Protein AF-A8LQN7-F1 (afdb_monomer_lite)

Radius of gyration: 18.59 Å; chains: 1; bounding box: 38×42×39 Å

Foldseek 3Di:
DDDDCPVVLCCCQCPVLVDDPVRSVVDDPVVSCVSSVNPPPPDDPQDPVNVVVVCVVDPPDPPPPCPPDDD

Secondary structure (DSSP, 8-state):
-PPP-HHHHHIIIIIIS---HHHHHHS-HHHHHHHTT--S-SS----HHHHHHHHHHS-------------

Sequence (71 aa):
MSQFDWPGLLRLGLGSLKLRPEEFWALTPVELLLLLGAEAGGDAPLGRARLEELVREFPDTTEVSENVGLR

Structure (mmCIF, N/CA/C/O backbone):
data_AF-A8LQN7-F1
#
_entry.id   AF-A8LQN7-F1
#
loop_
_atom_site.group_PDB
_atom_site.id
_atom_site.type_symbol
_atom_site.label_atom_id
_atom_site.label_alt_id
_atom_site.label_comp_id
_atom_site.label_asym_id
_atom_site.label_entity_id
_atom_site.label_seq_id
_atom_site.pdbx_PDB_ins_code
_atom_site.Cartn_x
_atom_site.Cartn_y
_atom_site.Cartn_z
_atom_site.occupancy
_atom_site.B_iso_or_equiv
_atom_site.auth_seq_id
_atom_site.auth_comp_id
_atom_site.auth_asym_id
_atom_site.auth_atom_id
_atom_site.pdbx_PDB_model_num
ATOM 1 N N . MET A 1 1 ? -7.510 11.012 -16.106 1.00 44.22 1 MET A N 1
ATOM 2 C CA . MET A 1 1 ? -6.589 10.074 -15.432 1.00 44.22 1 MET A CA 1
ATOM 3 C C . MET A 1 1 ? -6.922 10.096 -13.954 1.00 44.22 1 MET A C 1
ATOM 5 O O . MET A 1 1 ? -6.870 11.168 -13.364 1.00 44.22 1 MET A O 1
ATOM 9 N N . SER A 1 2 ? -7.365 8.973 -13.387 1.00 61.00 2 SER A N 1
ATOM 10 C CA . SER A 1 2 ? -7.596 8.883 -11.942 1.00 61.00 2 SER A CA 1
ATOM 11 C C . SER A 1 2 ? -6.244 8.979 -11.245 1.00 61.00 2 SER A C 1
ATOM 13 O O . SER A 1 2 ? -5.367 8.166 -11.524 1.00 61.00 2 SER A O 1
ATOM 15 N N . GLN A 1 3 ? -6.051 9.975 -10.382 1.00 78.06 3 GLN A N 1
ATOM 16 C CA . GLN A 1 3 ? -4.899 9.965 -9.485 1.00 78.06 3 GLN A CA 1
ATOM 17 C C . GLN A 1 3 ? -5.058 8.797 -8.512 1.00 78.06 3 GLN A C 1
ATOM 19 O O . GLN A 1 3 ? -6.162 8.496 -8.059 1.00 78.06 3 GLN A O 1
ATOM 24 N N . PHE A 1 4 ? -3.953 8.121 -8.231 1.00 81.12 4 PHE A N 1
ATOM 25 C CA . PHE A 1 4 ? -3.906 7.106 -7.194 1.00 81.12 4 PHE A CA 1
ATOM 26 C C . PHE A 1 4 ? -4.068 7.778 -5.818 1.00 81.12 4 PHE A C 1
ATOM 28 O O . PHE A 1 4 ? -3.385 8.767 -5.540 1.00 81.12 4 PHE A O 1
ATOM 35 N N . ASP A 1 5 ? -4.972 7.274 -4.970 1.00 86.31 5 ASP A N 1
ATOM 36 C CA . ASP A 1 5 ? -5.279 7.860 -3.653 1.00 86.31 5 ASP A CA 1
ATOM 37 C C . ASP A 1 5 ? -4.200 7.529 -2.608 1.00 86.31 5 ASP A C 1
ATOM 39 O O . ASP A 1 5 ? -4.378 6.727 -1.688 1.00 86.31 5 ASP A O 1
ATOM 43 N N . TRP A 1 6 ? -3.048 8.182 -2.753 1.00 87.81 6 TRP A N 1
ATOM 44 C CA . TRP A 1 6 ? -1.954 8.112 -1.787 1.00 87.81 6 TRP A CA 1
ATOM 45 C C . TRP A 1 6 ? -2.363 8.529 -0.365 1.00 87.81 6 TRP A C 1
ATOM 47 O O . TRP A 1 6 ? -2.007 7.820 0.581 1.00 87.81 6 TRP A O 1
ATOM 57 N N . PRO A 1 7 ? -3.113 9.632 -0.155 1.00 91.81 7 PRO A N 1
ATOM 58 C CA . PRO A 1 7 ? -3.536 10.028 1.186 1.00 91.81 7 PRO A CA 1
ATOM 59 C C . PRO A 1 7 ? -4.446 9.007 1.876 1.00 91.81 7 PRO A C 1
ATOM 61 O O . PRO A 1 7 ? -4.377 8.860 3.099 1.00 91.81 7 PRO A O 1
ATOM 64 N N . GLY A 1 8 ? -5.330 8.337 1.133 1.00 90.75 8 GLY A N 1
ATOM 65 C CA . GLY A 1 8 ? -6.159 7.248 1.651 1.00 90.75 8 GLY A CA 1
ATOM 66 C C . GLY A 1 8 ? -5.316 6.049 2.074 1.00 90.75 8 GLY A C 1
ATOM 67 O O . GLY A 1 8 ? -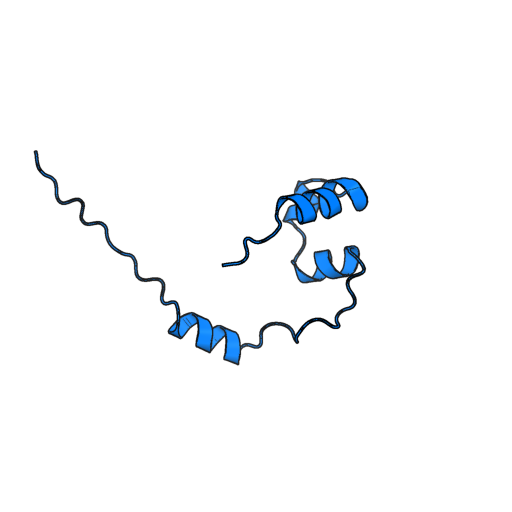5.449 5.567 3.202 1.00 90.75 8 GLY A O 1
ATOM 68 N N . LEU A 1 9 ? -4.372 5.639 1.221 1.00 89.25 9 LEU A N 1
ATOM 69 C CA . LEU A 1 9 ? -3.485 4.509 1.495 1.00 89.25 9 LEU A CA 1
ATOM 70 C C . LEU A 1 9 ? -2.608 4.741 2.736 1.00 89.25 9 LEU A C 1
ATOM 72 O O . LEU A 1 9 ? -2.516 3.871 3.600 1.00 89.25 9 LEU A O 1
ATOM 76 N N . LEU A 1 10 ? -2.011 5.930 2.868 1.00 90.62 10 LEU A N 1
ATOM 77 C CA . LEU A 1 10 ? -1.165 6.271 4.017 1.00 90.62 10 LEU A CA 1
ATOM 78 C C . LEU A 1 10 ? -1.957 6.324 5.327 1.00 90.62 10 LEU A C 1
ATOM 80 O O . LEU A 1 10 ? -1.461 5.884 6.365 1.00 90.62 10 LEU A O 1
ATOM 84 N N . ARG A 1 11 ? -3.198 6.827 5.293 1.00 91.25 11 ARG A N 1
ATOM 85 C CA . ARG A 1 11 ? -4.078 6.841 6.472 1.00 91.25 11 ARG A CA 1
ATOM 86 C C . ARG A 1 11 ? -4.452 5.433 6.924 1.00 91.25 11 ARG A C 1
ATOM 88 O O . ARG A 1 11 ? -4.460 5.174 8.125 1.00 91.25 11 ARG A O 1
ATOM 95 N N . LEU A 1 12 ? -4.709 4.528 5.985 1.00 90.31 12 LEU A N 1
ATOM 96 C CA . LEU A 1 12 ? -4.992 3.131 6.300 1.00 90.31 12 LEU A CA 1
ATOM 97 C C . LEU A 1 12 ? -3.748 2.398 6.826 1.00 90.31 12 LEU A C 1
ATOM 99 O O . LEU A 1 12 ? -3.821 1.761 7.873 1.00 90.31 12 LEU A O 1
ATOM 103 N N . GLY A 1 13 ? -2.602 2.532 6.153 1.00 88.69 13 GLY A N 1
ATOM 104 C CA . GLY A 1 13 ? -1.363 1.838 6.521 1.00 88.69 13 GLY A CA 1
ATOM 105 C C . GLY A 1 13 ? -0.749 2.320 7.840 1.00 88.69 13 GLY A C 1
ATOM 106 O O . GLY A 1 13 ? -0.491 1.524 8.740 1.00 88.69 13 GLY A O 1
ATOM 107 N N . LEU A 1 14 ? -0.543 3.630 7.985 1.00 89.75 14 LEU A N 1
ATOM 108 C CA . LEU A 1 14 ? 0.137 4.202 9.156 1.00 89.75 14 LEU A CA 1
ATOM 109 C C . LEU A 1 14 ? -0.830 4.535 10.301 1.00 89.75 14 LEU A C 1
ATOM 111 O O . LEU A 1 14 ? -0.429 4.584 11.461 1.00 89.75 14 LEU A O 1
ATOM 115 N N . GLY A 1 15 ? -2.105 4.778 9.987 1.00 90.31 15 GLY A N 1
ATOM 116 C CA . GLY A 1 15 ? -3.136 5.105 10.972 1.00 90.31 15 GLY A CA 1
ATOM 117 C C . GLY A 1 15 ? -3.893 3.873 11.455 1.00 90.31 15 GLY A C 1
ATOM 118 O O . GLY A 1 15 ? -3.785 3.497 12.622 1.00 90.31 15 GLY A O 1
ATOM 119 N N . SER A 1 16 ? -4.673 3.249 10.569 1.00 87.19 16 SER A N 1
ATOM 120 C CA . SER A 1 16 ? -5.571 2.141 10.933 1.00 87.19 16 SER A CA 1
ATOM 121 C C . SER A 1 16 ? -4.825 0.845 11.258 1.00 87.19 16 SER A C 1
ATOM 123 O O . SER A 1 16 ? -5.123 0.223 12.275 1.00 87.19 16 SER A O 1
ATOM 125 N N . LEU A 1 17 ? -3.833 0.464 10.445 1.00 88.69 17 LEU A N 1
ATOM 126 C CA . LEU A 1 17 ? -2.996 -0.720 10.679 1.00 88.69 17 LEU A CA 1
ATOM 127 C C . LEU A 1 17 ? -1.843 -0.462 11.662 1.00 88.69 17 LEU A C 1
ATOM 129 O O . LEU A 1 17 ? -1.216 -1.412 12.122 1.00 88.69 17 LEU A O 1
ATOM 133 N N . LYS A 1 18 ? -1.582 0.808 12.006 1.00 91.56 18 LYS A N 1
ATOM 134 C CA . LYS A 1 18 ? -0.502 1.246 12.912 1.00 91.56 18 LYS A CA 1
ATOM 135 C C . LYS A 1 18 ? 0.875 0.670 12.563 1.00 91.56 18 LYS A C 1
ATOM 137 O O . LYS A 1 18 ? 1.695 0.446 13.453 1.00 91.56 18 LYS A O 1
ATOM 142 N N . LEU A 1 19 ? 1.131 0.442 11.278 1.00 92.06 19 LEU A N 1
ATOM 143 C CA . LEU A 1 19 ? 2.444 0.018 10.811 1.00 92.06 19 LEU A CA 1
ATOM 144 C C . LEU A 1 19 ? 3.446 1.148 11.039 1.00 92.06 19 LEU A C 1
ATOM 146 O O . LEU A 1 19 ? 3.135 2.323 10.809 1.00 92.06 19 LEU A O 1
ATOM 150 N N . ARG A 1 20 ? 4.672 0.809 11.444 1.00 93.50 20 ARG A N 1
ATOM 151 C CA . ARG A 1 20 ? 5.766 1.779 11.367 1.00 93.50 20 ARG A CA 1
ATOM 152 C C . ARG A 1 20 ? 6.040 2.099 9.893 1.00 93.50 20 ARG A C 1
ATOM 154 O O . ARG A 1 20 ? 5.853 1.228 9.042 1.00 93.50 20 ARG A O 1
ATOM 161 N N . PRO A 1 21 ? 6.533 3.305 9.562 1.00 91.81 21 PRO A N 1
ATOM 162 C CA . PRO A 1 21 ? 6.830 3.670 8.176 1.00 91.81 21 PRO A CA 1
ATOM 163 C C . PRO A 1 21 ? 7.750 2.665 7.473 1.00 91.81 21 PRO A C 1
ATOM 165 O O . PRO A 1 21 ? 7.520 2.304 6.327 1.00 91.81 21 PRO A O 1
ATOM 168 N N . GLU A 1 22 ? 8.758 2.171 8.187 1.00 93.94 22 GLU A N 1
ATOM 169 C CA . GLU A 1 22 ? 9.686 1.140 7.713 1.00 93.94 22 GLU A CA 1
ATOM 170 C C . GLU A 1 22 ? 9.007 -0.199 7.399 1.00 93.94 22 GLU A C 1
ATOM 172 O O . GLU A 1 22 ? 9.317 -0.811 6.382 1.00 93.94 22 GLU A O 1
ATOM 177 N N . GLU A 1 23 ? 8.040 -0.626 8.211 1.00 92.62 23 GLU A N 1
ATOM 178 C CA . GLU A 1 23 ? 7.269 -1.847 7.957 1.00 92.62 23 GLU A CA 1
ATOM 179 C C . GLU A 1 23 ? 6.358 -1.663 6.748 1.00 92.62 23 GLU A C 1
ATOM 181 O O . GLU A 1 23 ? 6.320 -2.519 5.875 1.00 92.62 23 GLU A O 1
ATOM 186 N N . PHE A 1 24 ? 5.682 -0.517 6.654 1.00 92.31 24 PHE A N 1
ATOM 187 C CA . PHE A 1 24 ? 4.810 -0.195 5.529 1.00 92.31 24 PHE A CA 1
ATOM 188 C C . PHE A 1 24 ? 5.549 -0.230 4.184 1.00 92.31 24 PHE A C 1
ATOM 190 O O . PHE A 1 24 ? 5.034 -0.793 3.223 1.00 92.31 24 PHE A O 1
ATOM 197 N N . TRP A 1 25 ? 6.761 0.328 4.118 1.00 90.88 25 TRP A N 1
ATOM 198 C CA . TRP A 1 25 ? 7.566 0.327 2.892 1.00 90.88 25 TRP A CA 1
ATOM 199 C C . TRP A 1 25 ? 8.268 -1.003 2.606 1.00 90.88 25 TRP A C 1
ATOM 201 O O . TRP A 1 25 ? 8.661 -1.240 1.466 1.00 90.88 25 TRP A O 1
ATOM 211 N N . ALA A 1 26 ? 8.434 -1.864 3.613 1.00 94.38 26 ALA A N 1
ATOM 212 C CA . ALA A 1 26 ? 8.984 -3.204 3.432 1.00 94.38 26 ALA A CA 1
ATOM 213 C C . ALA A 1 26 ? 7.948 -4.206 2.892 1.00 94.38 26 ALA A C 1
ATOM 215 O O . ALA A 1 26 ? 8.338 -5.227 2.326 1.00 94.38 26 ALA A O 1
ATOM 216 N N . LEU A 1 27 ? 6.651 -3.928 3.064 1.00 90.56 27 LEU A N 1
ATOM 217 C CA . LEU A 1 27 ? 5.577 -4.794 2.584 1.00 90.56 27 LEU A CA 1
ATOM 218 C C . LEU A 1 27 ? 5.488 -4.791 1.060 1.00 90.56 27 LEU A C 1
ATOM 220 O O . LEU A 1 27 ? 5.548 -3.754 0.394 1.00 90.56 27 LEU A O 1
ATOM 224 N N . THR A 1 28 ? 5.229 -5.968 0.505 1.00 88.50 28 THR A N 1
ATOM 225 C CA . THR A 1 28 ? 4.779 -6.075 -0.878 1.00 88.50 28 THR A CA 1
ATOM 226 C C . THR A 1 28 ? 3.342 -5.543 -1.010 1.00 88.50 28 THR A C 1
ATOM 228 O O . THR A 1 28 ? 2.553 -5.622 -0.062 1.00 88.50 28 THR A O 1
ATOM 231 N N . PRO A 1 29 ? 2.932 -5.051 -2.195 1.00 83.44 29 PRO A N 1
ATOM 232 C CA . PRO A 1 29 ? 1.554 -4.610 -2.420 1.00 83.44 29 PRO A CA 1
ATOM 233 C C . PRO A 1 29 ? 0.503 -5.686 -2.110 1.00 83.44 29 PRO A C 1
ATOM 235 O O . PRO A 1 29 ? -0.582 -5.366 -1.636 1.00 83.44 29 PRO A O 1
ATOM 238 N N . VAL A 1 30 ? 0.830 -6.964 -2.336 1.00 83.56 30 VAL A N 1
ATOM 239 C CA . VAL A 1 30 ? -0.054 -8.097 -2.022 1.00 83.56 30 VAL A CA 1
ATOM 240 C C . VAL A 1 30 ? -0.242 -8.247 -0.514 1.00 83.56 30 VAL A C 1
ATOM 242 O O . VAL A 1 30 ? -1.373 -8.374 -0.053 1.00 83.56 30 VAL A O 1
ATOM 245 N N . GLU A 1 31 ? 0.836 -8.197 0.269 1.00 87.62 31 GLU A N 1
ATOM 246 C CA . GLU A 1 31 ? 0.745 -8.282 1.732 1.00 87.62 31 GLU A CA 1
ATOM 247 C C . GLU A 1 31 ? -0.022 -7.095 2.315 1.00 87.62 31 GLU A C 1
ATOM 249 O O . GLU A 1 31 ? -0.846 -7.274 3.211 1.00 87.62 31 GLU A O 1
ATOM 254 N N . LEU A 1 32 ? 0.183 -5.894 1.768 1.00 87.62 32 LEU A N 1
ATOM 255 C CA . LEU A 1 32 ? -0.566 -4.713 2.181 1.00 87.62 32 LEU A CA 1
ATOM 256 C C . LEU A 1 32 ? -2.073 -4.883 1.929 1.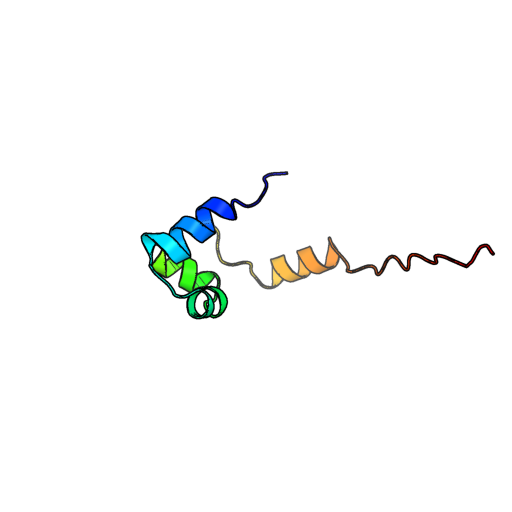00 87.62 32 LEU A C 1
ATOM 258 O O . LEU A 1 32 ? -2.871 -4.594 2.815 1.00 87.62 32 LEU A O 1
ATOM 262 N N . LEU A 1 33 ? -2.472 -5.395 0.761 1.00 83.69 33 LEU A N 1
ATOM 263 C CA . LEU A 1 33 ? -3.881 -5.663 0.443 1.00 83.69 33 LEU A CA 1
ATOM 264 C C . LEU A 1 33 ? -4.504 -6.696 1.391 1.00 83.69 33 LEU A C 1
ATOM 266 O O . LEU A 1 33 ? -5.619 -6.488 1.872 1.00 83.69 33 LEU A O 1
ATOM 270 N N . LEU A 1 34 ? -3.766 -7.762 1.711 1.00 85.25 34 LEU A N 1
ATOM 271 C CA . LEU A 1 34 ? -4.205 -8.779 2.668 1.00 85.25 34 LEU A CA 1
ATOM 272 C C . LEU A 1 34 ? -4.425 -8.185 4.066 1.00 85.25 34 LEU A C 1
ATOM 274 O O . LEU A 1 34 ? -5.448 -8.455 4.693 1.00 85.25 34 LEU A O 1
ATOM 278 N N . LEU A 1 35 ? -3.504 -7.340 4.542 1.00 86.38 35 LEU A N 1
ATOM 279 C CA . LEU A 1 35 ? -3.632 -6.667 5.840 1.00 86.38 35 LEU A CA 1
ATOM 280 C C . LEU A 1 35 ? -4.794 -5.669 5.878 1.00 86.38 35 LEU A C 1
ATOM 282 O O . LEU A 1 35 ? -5.406 -5.482 6.926 1.00 86.38 35 LEU A O 1
ATOM 286 N N . LEU A 1 36 ? -5.128 -5.055 4.742 1.00 83.81 36 LEU A N 1
ATOM 287 C CA . LEU A 1 36 ? -6.280 -4.161 4.610 1.00 83.81 36 LEU A CA 1
ATOM 288 C C . LEU A 1 36 ? -7.626 -4.903 4.573 1.00 83.81 36 LEU A C 1
ATOM 290 O O . LEU A 1 36 ? -8.668 -4.252 4.516 1.00 83.81 36 LEU A O 1
ATOM 294 N N . GLY A 1 37 ? -7.625 -6.240 4.604 1.00 78.62 37 GLY A N 1
ATOM 295 C CA . GLY A 1 37 ? -8.843 -7.041 4.495 1.00 78.62 37 GLY A CA 1
ATOM 296 C C . GLY A 1 37 ? -9.502 -6.929 3.122 1.00 78.62 37 GLY A C 1
ATOM 297 O O . GLY A 1 37 ? -10.68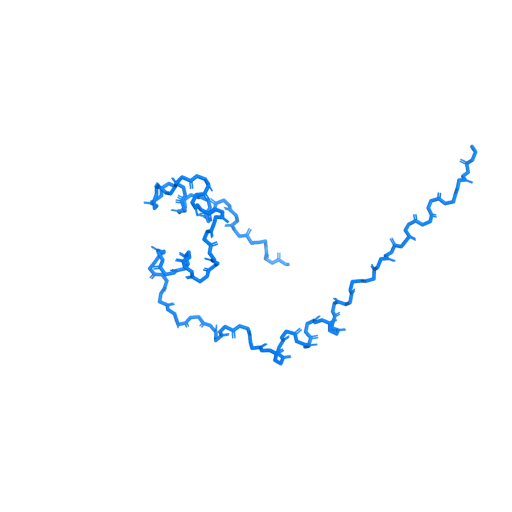6 -7.234 2.987 1.00 78.62 37 GLY A O 1
ATOM 298 N N . ALA A 1 38 ? -8.756 -6.482 2.106 1.00 74.06 38 ALA A N 1
ATOM 299 C CA . ALA A 1 38 ? -9.217 -6.562 0.736 1.00 74.06 38 ALA A CA 1
ATOM 300 C C . ALA A 1 38 ? -9.249 -8.047 0.362 1.00 74.06 38 ALA A C 1
ATOM 302 O O . ALA A 1 38 ? -8.209 -8.709 0.320 1.00 74.06 38 ALA A O 1
ATOM 303 N N . GLU A 1 39 ? -10.444 -8.591 0.126 1.00 62.38 39 G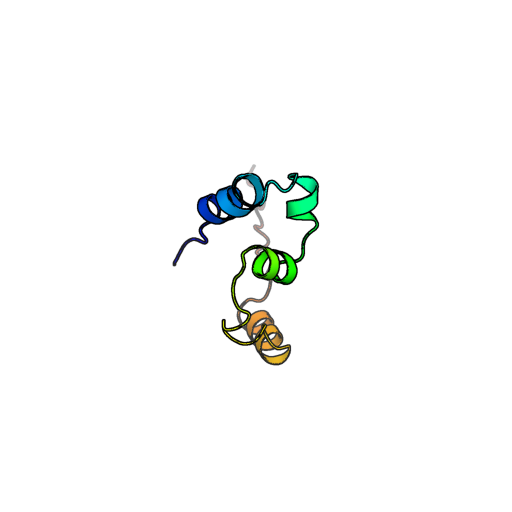LU A N 1
ATOM 304 C CA . GLU A 1 39 ? -10.560 -9.914 -0.477 1.00 62.38 39 GLU A CA 1
ATOM 305 C C . GLU A 1 39 ? -9.757 -9.910 -1.781 1.00 62.38 39 GLU A C 1
ATOM 307 O O . GLU A 1 39 ? -9.809 -8.948 -2.554 1.00 62.38 39 GLU A O 1
ATOM 312 N N . ALA A 1 40 ? -9.020 -10.992 -2.037 1.00 55.44 40 ALA A N 1
ATOM 313 C CA . ALA A 1 40 ? -8.299 -11.232 -3.287 1.00 55.44 40 ALA A CA 1
ATOM 314 C C . ALA A 1 40 ? -9.267 -11.478 -4.472 1.00 55.44 40 ALA A C 1
ATOM 316 O O . ALA A 1 40 ? -9.094 -12.414 -5.245 1.00 55.44 40 ALA A O 1
ATOM 317 N N . GLY A 1 41 ? -10.331 -10.676 -4.565 1.00 50.72 41 GLY A N 1
ATOM 318 C CA . GLY A 1 41 ? -11.372 -10.688 -5.588 1.00 50.72 41 GLY A CA 1
ATOM 319 C C . GLY A 1 41 ? -11.275 -9.521 -6.575 1.00 50.72 41 GLY A C 1
ATOM 320 O O . GLY A 1 41 ? -12.172 -9.350 -7.393 1.00 50.72 41 GLY A O 1
ATOM 321 N N . GLY A 1 42 ? -10.213 -8.712 -6.507 1.00 60.12 42 GLY A N 1
ATOM 322 C CA . GLY A 1 42 ? -9.831 -7.818 -7.604 1.00 60.12 42 GLY A CA 1
ATOM 323 C C . GLY A 1 42 ? -9.176 -8.604 -8.742 1.00 60.12 42 GLY A C 1
ATOM 324 O O . GLY A 1 42 ? -8.648 -9.688 -8.493 1.00 60.12 42 GLY A O 1
ATOM 325 N N . ASP A 1 43 ? -9.234 -8.063 -9.966 1.00 58.25 43 ASP A N 1
ATOM 326 C CA . ASP A 1 43 ? -8.671 -8.658 -11.189 1.00 58.25 43 ASP A CA 1
ATOM 327 C C . ASP A 1 43 ? -7.367 -9.420 -10.925 1.00 58.25 43 ASP A C 1
ATOM 329 O O . ASP A 1 43 ? -6.488 -8.940 -10.203 1.00 58.25 43 ASP A O 1
ATOM 333 N N . ALA A 1 44 ? -7.266 -10.621 -11.508 1.00 63.22 44 ALA A N 1
ATOM 334 C CA . ALA A 1 44 ? -6.135 -11.521 -11.317 1.00 63.22 44 ALA A CA 1
ATOM 335 C C . ALA A 1 44 ? -4.801 -10.754 -11.392 1.00 63.22 44 ALA A C 1
ATOM 337 O O . ALA A 1 44 ? -4.645 -9.899 -12.272 1.00 63.22 44 ALA A O 1
ATOM 338 N N . PRO A 1 45 ? -3.835 -11.045 -10.495 1.00 66.81 45 PRO A N 1
ATOM 339 C CA . PRO A 1 45 ? -2.562 -10.341 -10.470 1.00 66.81 45 PRO A CA 1
ATOM 340 C C . PRO A 1 45 ? -1.950 -10.314 -11.869 1.00 66.81 45 PRO A C 1
ATOM 342 O O . PRO A 1 45 ? -1.971 -11.323 -12.577 1.00 66.81 45 PRO A O 1
ATOM 345 N N . LEU A 1 46 ? -1.445 -9.139 -12.256 1.00 71.06 46 LEU A N 1
ATOM 346 C CA . LEU A 1 46 ? -0.908 -8.844 -13.583 1.00 71.06 46 LEU A CA 1
ATOM 347 C C . LEU A 1 46 ? -0.053 -10.012 -14.099 1.00 71.06 46 LEU A C 1
ATOM 349 O O . LEU A 1 46 ? 1.060 -10.250 -13.627 1.00 71.06 46 LEU A O 1
ATOM 353 N N . GLY A 1 47 ? -0.592 -10.763 -15.059 1.00 81.69 47 GLY A N 1
ATOM 354 C CA . GLY A 1 47 ? 0.102 -11.910 -15.629 1.00 81.69 47 GLY A CA 1
ATOM 355 C C . GLY A 1 47 ? 1.331 -11.479 -16.429 1.00 81.69 47 GLY A C 1
ATOM 356 O O . GLY A 1 47 ? 1.395 -10.362 -16.946 1.00 81.69 47 GLY A O 1
ATOM 357 N N . ARG A 1 48 ? 2.294 -12.393 -16.599 1.00 82.69 48 ARG A N 1
ATOM 358 C CA . ARG A 1 48 ? 3.517 -12.127 -17.377 1.00 82.69 48 ARG A CA 1
ATOM 359 C C . ARG A 1 48 ? 3.221 -11.630 -18.797 1.00 82.69 48 ARG A C 1
ATOM 361 O O . ARG A 1 48 ? 3.850 -10.674 -19.228 1.00 82.69 48 ARG A O 1
ATOM 368 N N . ALA A 1 49 ? 2.214 -12.192 -19.465 1.00 85.81 49 ALA A N 1
ATOM 369 C CA . ALA A 1 49 ? 1.792 -11.738 -20.791 1.00 85.81 49 ALA A CA 1
ATOM 370 C C . ALA A 1 49 ? 1.354 -10.261 -20.798 1.00 85.81 49 ALA A C 1
ATOM 372 O O . ALA A 1 49 ? 1.783 -9.489 -21.652 1.00 85.81 49 ALA A O 1
ATOM 373 N N . ARG A 1 50 ? 0.563 -9.835 -19.803 1.00 84.38 50 ARG A N 1
ATOM 374 C CA . ARG A 1 50 ? 0.113 -8.441 -19.703 1.00 84.38 50 ARG A CA 1
ATOM 375 C C . ARG A 1 50 ? 1.264 -7.497 -19.358 1.00 84.38 50 ARG A C 1
ATOM 377 O O . ARG A 1 50 ? 1.303 -6.376 -19.852 1.00 84.38 50 ARG A O 1
ATOM 384 N N . LEU A 1 51 ? 2.221 -7.949 -18.549 1.00 86.31 51 LEU A N 1
ATOM 385 C CA . LEU A 1 51 ? 3.442 -7.187 -18.292 1.00 86.31 51 LEU A CA 1
ATOM 386 C C . LEU A 1 51 ? 4.263 -6.989 -19.579 1.00 86.31 51 LEU A C 1
ATOM 388 O O . LEU A 1 51 ? 4.708 -5.881 -19.851 1.00 86.31 51 LEU A O 1
ATOM 392 N N . GLU A 1 52 ? 4.423 -8.030 -20.399 1.00 90.62 52 GLU A N 1
ATOM 393 C CA . GLU A 1 52 ? 5.125 -7.949 -21.692 1.00 90.62 52 GLU A CA 1
ATOM 394 C C . GLU A 1 52 ? 4.415 -7.042 -22.709 1.00 90.62 52 GLU A C 1
ATOM 396 O O . GLU A 1 52 ? 5.061 -6.409 -23.546 1.00 90.62 52 GLU A O 1
ATOM 401 N N . GLU A 1 53 ? 3.085 -6.965 -22.661 1.00 91.69 53 GLU A N 1
ATOM 402 C CA . GLU A 1 53 ? 2.316 -5.976 -23.422 1.00 91.69 53 GLU A CA 1
ATOM 403 C C . GLU A 1 53 ? 2.629 -4.551 -22.961 1.00 91.69 53 GLU A C 1
ATOM 405 O O . GLU A 1 53 ? 2.933 -3.706 -23.799 1.00 91.69 53 GLU A O 1
ATOM 410 N N . LEU A 1 54 ? 2.631 -4.300 -21.648 1.00 89.81 54 LEU A N 1
ATOM 411 C CA . LEU A 1 54 ? 2.910 -2.975 -21.088 1.00 89.81 54 LEU A CA 1
ATOM 412 C C . LEU A 1 54 ? 4.326 -2.491 -21.403 1.00 89.81 54 LEU A C 1
ATOM 414 O O . LEU A 1 54 ? 4.500 -1.333 -21.758 1.00 89.81 54 LEU A O 1
ATOM 418 N N . VAL A 1 55 ? 5.326 -3.372 -21.336 1.00 91.19 55 VAL A N 1
ATOM 419 C CA . VAL A 1 55 ? 6.711 -3.031 -21.706 1.00 91.19 55 VAL A CA 1
ATOM 420 C C . VAL A 1 55 ? 6.812 -2.596 -23.172 1.00 91.19 55 VAL A C 1
ATOM 422 O O . VAL A 1 55 ? 7.596 -1.710 -23.502 1.00 91.19 55 VAL A O 1
ATOM 425 N N . ARG A 1 56 ? 6.017 -3.200 -24.066 1.00 90.94 56 ARG A N 1
ATOM 426 C CA . ARG A 1 56 ? 5.961 -2.791 -25.479 1.00 90.94 56 ARG A CA 1
ATOM 427 C C . ARG A 1 56 ? 5.185 -1.496 -25.688 1.00 90.94 56 ARG A C 1
ATOM 429 O O . ARG A 1 56 ? 5.522 -0.742 -26.594 1.00 90.94 56 ARG A O 1
ATOM 436 N N . GLU A 1 57 ? 4.136 -1.276 -24.902 1.00 92.31 57 GLU A N 1
ATOM 437 C CA . GLU A 1 57 ? 3.268 -0.098 -24.996 1.00 92.31 57 GLU A CA 1
ATOM 438 C C . GLU A 1 57 ? 3.941 1.162 -24.427 1.00 92.31 57 GLU A C 1
ATOM 440 O O . GLU A 1 57 ? 3.779 2.247 -24.980 1.00 92.31 57 GLU A O 1
ATOM 445 N N . PHE A 1 58 ? 4.752 1.006 -23.379 1.00 86.75 58 PHE A N 1
ATOM 446 C CA . PHE A 1 58 ? 5.460 2.085 -22.690 1.00 86.75 58 PHE A CA 1
ATOM 447 C C . PHE A 1 58 ? 6.965 1.786 -22.623 1.00 86.75 58 PHE A C 1
ATOM 449 O O . PHE A 1 58 ? 7.483 1.463 -21.553 1.00 86.75 58 PHE A O 1
ATOM 456 N N . PRO A 1 59 ? 7.685 1.849 -23.756 1.00 84.38 59 PRO A N 1
ATOM 457 C CA . PRO A 1 59 ? 9.129 1.693 -23.741 1.00 84.38 59 PRO A CA 1
ATOM 458 C C . PRO A 1 59 ? 9.766 2.872 -22.996 1.00 84.38 59 PRO A C 1
ATOM 460 O O . PRO A 1 59 ? 9.419 4.025 -23.253 1.00 84.38 59 PRO A O 1
ATOM 463 N N . ASP A 1 60 ? 10.727 2.591 -22.112 1.00 84.12 60 ASP A N 1
ATOM 464 C CA . ASP A 1 60 ? 11.542 3.610 -21.443 1.00 84.12 60 ASP A CA 1
ATOM 465 C C . ASP A 1 60 ? 12.481 4.277 -22.463 1.00 84.12 60 ASP A C 1
ATOM 467 O O . ASP A 1 60 ? 13.682 4.007 -22.535 1.00 84.12 60 ASP A O 1
ATOM 471 N N . THR A 1 61 ? 11.933 5.139 -23.316 1.00 79.62 61 THR A N 1
ATOM 472 C CA . THR A 1 61 ? 12.740 6.039 -24.127 1.00 79.62 61 THR A CA 1
ATOM 473 C C . THR A 1 61 ? 13.322 7.088 -23.203 1.00 79.62 61 THR A C 1
ATOM 475 O O . THR A 1 61 ? 12.612 7.952 -22.691 1.00 79.62 61 THR A O 1
ATOM 478 N N . THR A 1 62 ? 14.637 7.034 -23.006 1.00 65.81 62 THR A N 1
ATOM 479 C CA . THR A 1 62 ? 15.388 8.196 -22.550 1.00 65.81 62 THR A CA 1
ATOM 480 C C . THR A 1 62 ? 15.214 9.272 -23.613 1.00 65.81 62 THR A C 1
ATOM 482 O O . THR A 1 62 ? 15.933 9.276 -24.614 1.00 65.81 62 THR A O 1
ATOM 485 N N . GLU A 1 63 ? 14.248 10.171 -23.439 1.00 65.06 63 GLU A N 1
ATOM 486 C CA . GLU A 1 63 ? 14.349 11.479 -24.069 1.00 65.06 63 GLU A CA 1
ATOM 487 C C . GLU A 1 63 ? 15.621 12.097 -23.496 1.00 65.06 63 GLU A C 1
ATOM 489 O O . GLU A 1 63 ? 15.649 12.644 -22.392 1.00 65.06 63 GLU A O 1
ATOM 494 N N . VAL A 1 64 ? 16.727 11.912 -24.219 1.00 62.41 64 VAL A N 1
ATOM 495 C CA . VAL A 1 64 ? 17.924 12.703 -24.013 1.00 62.41 64 VAL A CA 1
ATOM 496 C C . VAL A 1 64 ? 17.476 14.110 -24.362 1.00 62.41 64 VAL A C 1
ATOM 498 O O . VAL A 1 64 ? 17.423 14.490 -25.528 1.00 62.41 64 VAL A O 1
ATOM 501 N N . SER A 1 65 ? 17.078 14.862 -23.340 1.00 59.59 65 SER A N 1
ATOM 502 C CA . SER A 1 65 ? 17.051 16.311 -23.404 1.00 59.59 65 SER A CA 1
ATOM 503 C C . SER A 1 6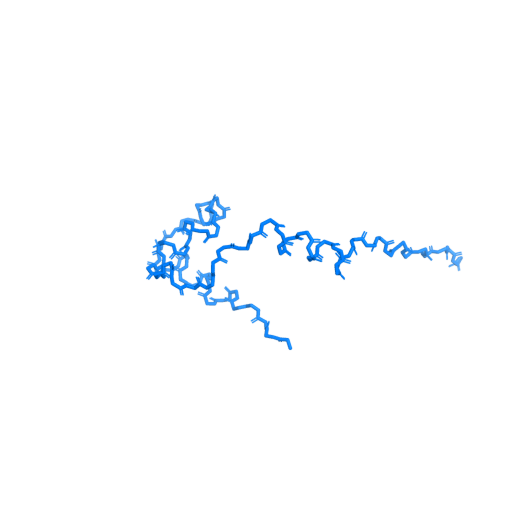5 ? 18.496 16.731 -23.640 1.00 59.59 65 SER A C 1
ATOM 505 O O . SER A 1 65 ? 19.273 16.959 -22.711 1.00 59.59 65 SER A O 1
ATOM 507 N N . GLU A 1 66 ? 18.891 16.717 -24.912 1.00 54.38 66 GLU A N 1
ATOM 508 C CA . GLU A 1 66 ? 20.067 17.395 -25.410 1.00 54.38 66 GLU A CA 1
ATOM 509 C C . GLU A 1 66 ? 19.816 18.884 -25.198 1.00 54.38 66 GLU A C 1
ATOM 511 O O . GLU A 1 66 ? 19.451 19.628 -26.107 1.00 54.38 66 GLU A O 1
ATOM 516 N N . ASN A 1 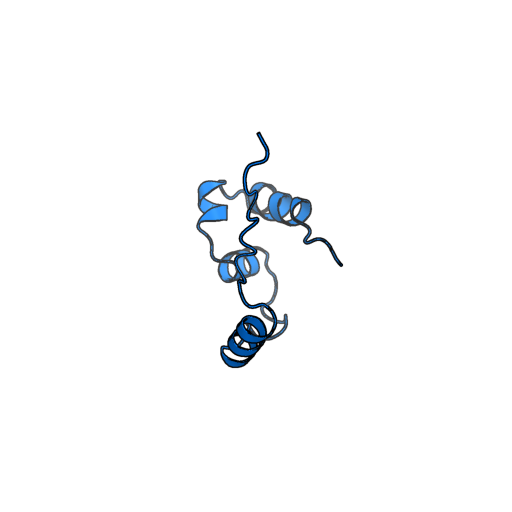67 ? 20.030 19.345 -23.970 1.00 59.06 67 ASN A N 1
ATOM 517 C CA . ASN A 1 67 ? 20.292 20.746 -23.723 1.00 59.06 67 ASN A CA 1
ATOM 518 C C . ASN A 1 67 ? 21.720 21.009 -24.233 1.00 59.06 67 ASN A C 1
ATOM 520 O O . ASN A 1 67 ? 22.670 21.157 -23.463 1.00 59.06 67 ASN A O 1
ATOM 524 N N . VAL A 1 68 ? 21.884 20.965 -25.564 1.00 55.81 68 VAL A N 1
ATOM 525 C CA . VAL A 1 68 ? 23.093 21.424 -26.242 1.00 55.81 68 VAL A CA 1
ATOM 526 C C . VAL A 1 68 ? 23.247 22.885 -25.875 1.00 55.81 68 VAL A C 1
ATOM 528 O O . VAL A 1 68 ? 22.362 23.706 -26.113 1.00 55.81 68 VAL A O 1
ATOM 531 N N . GLY A 1 69 ? 24.377 23.177 -25.240 1.00 53.62 69 GLY A N 1
ATOM 532 C CA . GLY A 1 69 ? 24.685 24.490 -24.721 1.00 53.62 69 GLY A CA 1
ATOM 533 C C . GLY A 1 69 ? 24.485 25.581 -25.764 1.00 53.62 69 GLY A C 1
ATOM 534 O O . GLY A 1 69 ? 25.120 25.591 -26.818 1.00 53.62 69 GLY A O 1
ATOM 535 N N . LEU A 1 70 ? 23.668 26.560 -25.404 1.00 49.44 70 LEU A N 1
ATOM 536 C CA . LEU A 1 70 ? 23.838 27.915 -25.883 1.00 49.44 70 LEU A CA 1
ATOM 537 C C . LEU A 1 70 ? 24.341 28.734 -24.699 1.00 49.44 70 LEU A C 1
ATOM 539 O O . LEU A 1 70 ? 23.620 28.983 -23.739 1.00 49.44 70 LEU A O 1
ATOM 543 N N . ARG A 1 71 ? 25.654 28.964 -24.787 1.00 46.47 71 ARG A N 1
ATOM 544 C CA . ARG A 1 71 ? 26.431 30.114 -24.312 1.00 46.47 71 ARG A CA 1
ATOM 545 C C . ARG A 1 71 ? 25.657 31.212 -23.592 1.00 46.47 71 ARG A C 1
ATOM 547 O O . ARG A 1 71 ? 24.687 31.723 -24.190 1.00 46.47 71 ARG A O 1
#

Organism: Dinoroseobacter shibae (strain DSM 16493 / NCIMB 14021 / DFL 12) (NCBI:txid398580)

InterPro domains:
  IPR011739 Gene transfer agent, rcc01693 [TIGR02216] (4-60)
  IPR019056 Phage tail assembly chaperone protein, TAC6 [PF09550] (4-61)

pLDDT: mean 79.37, std 14.23, range [44.22, 94.38]